Protein AF-A0A923D3T5-F1 (afdb_monomer)

Foldseek 3Di:
DVVLVVLLVVLVVCLVCCVVDDVVVVVVSVVVNVVSCVVVVVVVVVVVCCCPPVQPQNVVCVVVVDGDPVSCCVPPVPVVVVCVVVVVDDDPPDDPPDPPDDDD

Radius of gyration: 23.69 Å; Cα contacts (8 Å, |Δi|>4): 44; chains: 1; bounding box: 58×37×55 Å

Secondary structure (DSSP, 8-state):
-HHHHHHHHHHHHHHH-TTSS-HHHHHHHHHHHHHHHHHHHHHHHHHHHIIIIISTTHHHHHHHS---HHHHHHH-HHHHHHHHHTT--PPTT-----------

Mean predicted aligned error: 11.12 Å

Solvent-accessible surface area (backbone atoms only — not comparable to full-atom values): 6273 Å² total; per-residue (Å²): 110,71,72,61,51,52,53,47,51,53,34,50,56,50,60,74,45,54,87,82,48,59,68,69,58,43,56,52,33,53,56,52,39,53,52,50,46,53,54,54,54,55,48,46,52,55,51,50,42,43,36,52,71,72,32,78,58,47,47,54,22,72,73,72,72,55,73,55,72,70,55,37,56,71,79,40,47,66,60,53,52,50,31,60,73,68,69,70,67,81,55,94,90,64,75,79,78,70,91,74,78,86,84,128

Sequence (104 aa):
VAGFGVVMVITGLIMWFPLSFPAALVRWMFVLHALGFVVIFSFFFVHLYLGTIGSPGSLDAMLSGWVTRAWLKKQHPKWLKEMEHEGKLVVFGEEKKAAGGHGH

pLDDT: mean 78.62, std 14.66, range [35.06, 92.88]

Structure (mmCIF, N/CA/C/O backbone):
data_AF-A0A923D3T5-F1
#
_entry.id   AF-A0A923D3T5-F1
#
loop_
_atom_site.group_PDB
_atom_site.id
_atom_site.type_symbol
_atom_site.label_atom_id
_atom_site.label_alt_id
_atom_site.label_comp_id
_atom_site.label_asym_id
_atom_site.label_entity_id
_atom_site.label_seq_id
_atom_site.pdbx_PDB_ins_code
_atom_site.Cartn_x
_atom_site.Cartn_y
_atom_site.Cartn_z
_atom_site.occupancy
_atom_site.B_iso_or_equiv
_atom_site.auth_seq_id
_atom_site.auth_comp_id
_atom_site.auth_asym_id
_atom_site.auth_atom_id
_atom_site.pdbx_PDB_model_num
ATOM 1 N N . VAL A 1 1 ? -7.617 -1.409 -2.751 1.00 62.28 1 VAL A N 1
ATOM 2 C CA . VAL A 1 1 ? -6.267 -1.815 -2.283 1.00 62.28 1 VAL A CA 1
ATOM 3 C C . VAL A 1 1 ? -5.678 -2.934 -3.141 1.00 62.28 1 VAL A C 1
ATOM 5 O O . VAL A 1 1 ? -4.617 -2.716 -3.706 1.00 62.28 1 VAL A O 1
ATOM 8 N N . ALA A 1 2 ? -6.369 -4.071 -3.326 1.00 71.12 2 ALA A N 1
ATOM 9 C CA . ALA A 1 2 ? -5.833 -5.231 -4.060 1.00 71.12 2 ALA A CA 1
ATOM 10 C C . ALA A 1 2 ? -5.293 -4.915 -5.475 1.00 71.12 2 ALA A C 1
ATOM 12 O O . ALA A 1 2 ? -4.157 -5.260 -5.777 1.00 71.12 2 ALA A O 1
ATOM 13 N N . GLY A 1 3 ? -6.045 -4.186 -6.311 1.00 79.69 3 GLY A N 1
ATOM 14 C CA . GLY A 1 3 ? -5.589 -3.841 -7.669 1.00 79.69 3 GLY A CA 1
ATOM 15 C C . GLY A 1 3 ? -4.333 -2.960 -7.710 1.00 79.69 3 GLY A C 1
ATOM 1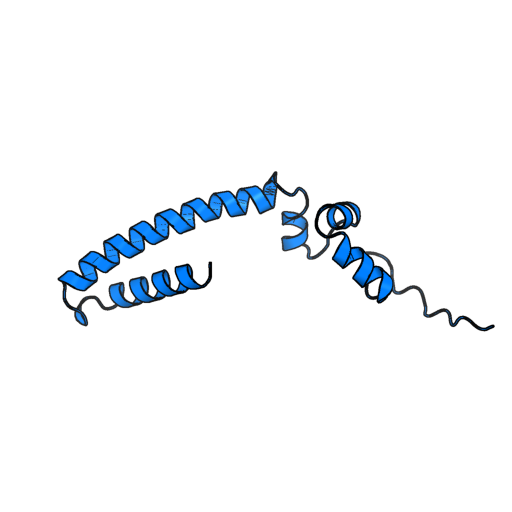6 O O . GLY A 1 3 ? -3.467 -3.151 -8.555 1.00 79.69 3 GLY A O 1
ATOM 17 N N . PHE A 1 4 ? -4.188 -2.040 -6.754 1.00 81.00 4 PHE A N 1
ATOM 18 C CA . PHE A 1 4 ? -3.030 -1.144 -6.682 1.00 81.00 4 PHE A CA 1
ATOM 19 C C . PHE A 1 4 ? -1.765 -1.889 -6.218 1.00 81.00 4 PHE A C 1
ATOM 21 O O . PHE A 1 4 ? -0.675 -1.647 -6.728 1.00 81.00 4 PHE A O 1
ATOM 28 N N . GLY A 1 5 ? -1.923 -2.862 -5.312 1.00 84.12 5 GLY A N 1
ATOM 29 C CA . GLY A 1 5 ? -0.833 -3.745 -4.890 1.00 84.12 5 GLY A CA 1
ATOM 30 C C . GLY A 1 5 ? -0.282 -4.597 -6.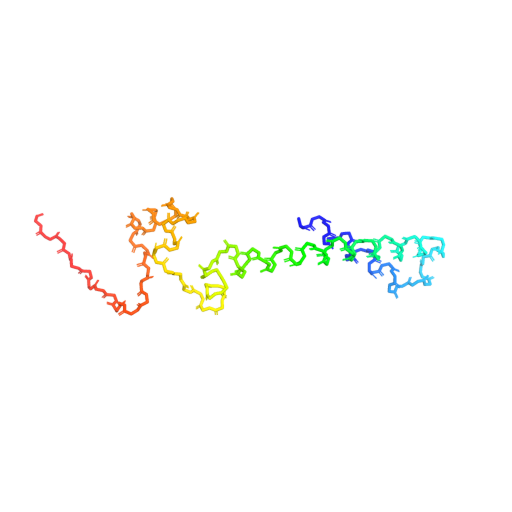037 1.00 84.12 5 GLY A C 1
ATOM 31 O O . GLY A 1 5 ? 0.930 -4.694 -6.194 1.00 84.12 5 GLY A O 1
ATOM 32 N N . VAL A 1 6 ? -1.152 -5.143 -6.893 1.00 88.12 6 VAL A N 1
ATOM 33 C CA . VAL A 1 6 ? -0.730 -5.932 -8.067 1.00 88.12 6 VAL A CA 1
ATOM 34 C C . VAL A 1 6 ? 0.124 -5.097 -9.027 1.00 88.12 6 VAL A C 1
ATOM 36 O O . VAL A 1 6 ? 1.174 -5.556 -9.469 1.00 88.12 6 VAL A O 1
ATOM 39 N N . VAL A 1 7 ? -0.270 -3.849 -9.299 1.00 86.75 7 VAL A N 1
ATOM 40 C CA . VAL A 1 7 ? 0.502 -2.934 -10.160 1.00 86.75 7 VAL A CA 1
ATOM 41 C C . VAL A 1 7 ? 1.888 -2.643 -9.573 1.00 86.75 7 VAL A C 1
ATOM 43 O O . VAL A 1 7 ? 2.882 -2.657 -10.301 1.00 86.75 7 VAL A O 1
ATOM 46 N N . MET A 1 8 ? 1.987 -2.433 -8.258 1.00 90.12 8 MET A N 1
ATOM 47 C CA . MET A 1 8 ? 3.275 -2.216 -7.585 1.00 90.12 8 MET A CA 1
ATOM 48 C C . MET A 1 8 ? 4.191 -3.437 -7.664 1.00 90.12 8 MET A C 1
ATOM 50 O O . MET A 1 8 ? 5.387 -3.292 -7.907 1.00 90.12 8 MET A O 1
ATOM 54 N N . VAL A 1 9 ? 3.636 -4.642 -7.519 1.00 91.69 9 VAL A N 1
ATOM 55 C CA . VAL A 1 9 ? 4.404 -5.885 -7.659 1.00 91.69 9 VAL A CA 1
ATOM 56 C C . VAL A 1 9 ? 4.910 -6.048 -9.092 1.00 91.69 9 VAL A C 1
ATOM 58 O O . VAL A 1 9 ? 6.094 -6.300 -9.287 1.00 91.69 9 VAL A O 1
ATOM 61 N N . ILE A 1 10 ? 4.058 -5.841 -10.100 1.00 90.25 10 ILE A N 1
ATOM 62 C CA . ILE A 1 10 ? 4.448 -5.968 -11.513 1.00 90.25 10 ILE A CA 1
ATOM 63 C C . ILE A 1 10 ? 5.542 -4.957 -11.872 1.00 90.25 10 ILE A C 1
ATOM 65 O O . ILE A 1 10 ? 6.566 -5.329 -12.442 1.00 90.25 10 ILE A O 1
ATOM 69 N N . THR A 1 11 ? 5.359 -3.686 -11.508 1.00 90.44 11 THR A N 1
ATOM 70 C CA . THR A 1 11 ? 6.361 -2.639 -11.771 1.00 90.44 11 THR A CA 1
ATOM 71 C C . THR A 1 11 ? 7.677 -2.925 -11.039 1.00 90.44 11 THR A C 1
ATOM 73 O O . THR A 1 11 ? 8.742 -2.773 -11.633 1.00 90.44 11 THR A O 1
ATOM 76 N N . GLY A 1 12 ? 7.620 -3.420 -9.796 1.00 89.50 12 GLY A N 1
ATOM 77 C CA . GLY A 1 12 ? 8.787 -3.856 -9.022 1.00 89.50 12 GLY A CA 1
ATOM 78 C C . GLY A 1 12 ? 9.546 -5.018 -9.664 1.00 89.50 12 GLY A C 1
ATOM 79 O O . GLY A 1 12 ? 10.769 -4.965 -9.784 1.00 89.50 12 GLY A O 1
ATOM 80 N N . LEU A 1 13 ? 8.828 -6.036 -10.142 1.00 91.31 13 LEU A N 1
ATOM 81 C CA . LEU A 1 13 ? 9.428 -7.181 -10.830 1.00 91.31 13 LEU A CA 1
ATOM 82 C C . LEU A 1 13 ? 10.104 -6.772 -12.144 1.00 91.31 13 LEU A C 1
ATOM 84 O O . LEU A 1 13 ? 11.197 -7.250 -12.437 1.00 91.31 13 LEU A O 1
ATOM 88 N N . ILE A 1 14 ? 9.510 -5.853 -12.913 1.00 88.25 14 ILE A N 1
ATOM 89 C CA . ILE A 1 14 ? 10.123 -5.349 -14.153 1.00 88.25 14 ILE A CA 1
ATOM 90 C C . ILE A 1 14 ? 11.416 -4.574 -13.851 1.00 88.25 14 ILE A C 1
ATOM 92 O O . ILE A 1 14 ? 12.403 -4.726 -14.570 1.00 88.25 14 ILE A O 1
ATOM 96 N N . MET A 1 15 ? 11.445 -3.778 -12.775 1.00 87.38 15 MET A N 1
ATOM 97 C CA . MET A 1 15 ? 12.657 -3.060 -12.352 1.00 87.38 15 MET A CA 1
ATOM 98 C C . MET A 1 15 ? 13.771 -3.991 -11.858 1.00 87.38 15 MET A C 1
ATOM 100 O O . MET A 1 15 ? 14.942 -3.644 -11.995 1.00 87.38 15 MET A O 1
ATOM 104 N N . TRP A 1 16 ? 13.433 -5.164 -11.311 1.00 88.81 16 TRP A N 1
ATOM 105 C CA . TRP A 1 16 ? 14.414 -6.154 -10.850 1.00 88.81 16 TRP A CA 1
ATOM 106 C C . TRP A 1 16 ? 15.238 -6.741 -12.008 1.00 88.81 16 TRP A C 1
ATOM 108 O O . TRP A 1 16 ? 16.417 -7.051 -11.837 1.00 88.81 16 TRP A O 1
ATOM 118 N N . PHE A 1 17 ? 14.651 -6.846 -13.207 1.00 89.94 17 PHE A N 1
ATOM 119 C CA . PHE A 1 17 ? 15.299 -7.410 -14.399 1.00 89.94 17 PHE A CA 1
ATOM 120 C C . PHE A 1 17 ? 15.479 -6.365 -15.518 1.00 89.94 17 PHE A C 1
ATOM 122 O O . PHE A 1 17 ? 14.933 -6.522 -16.613 1.00 89.94 17 PHE A O 1
ATOM 129 N N . PRO A 1 18 ? 16.286 -5.307 -15.309 1.00 83.88 18 PRO A N 1
ATOM 130 C CA . PRO A 1 18 ? 16.343 -4.160 -16.218 1.00 83.88 18 PRO A CA 1
ATOM 131 C C . PRO A 1 18 ? 16.950 -4.486 -17.591 1.00 83.88 18 PRO A C 1
ATOM 133 O O . PRO A 1 18 ? 16.691 -3.777 -18.556 1.00 83.88 18 PRO A O 1
ATOM 136 N N . LEU A 1 19 ? 17.746 -5.556 -17.692 1.00 84.44 19 LEU A N 1
ATOM 137 C CA . LEU A 1 19 ? 18.394 -5.989 -18.936 1.00 84.44 19 LEU A CA 1
ATOM 138 C C . LEU A 1 19 ? 17.484 -6.851 -19.826 1.00 84.44 19 LEU A C 1
ATOM 140 O O . LEU A 1 19 ? 17.784 -7.040 -20.999 1.00 84.44 19 LEU A O 1
ATOM 144 N N . SER A 1 20 ? 16.387 -7.385 -19.278 1.00 88.56 20 SER A N 1
ATOM 145 C CA . SER A 1 20 ? 15.438 -8.234 -20.019 1.00 88.56 20 SER A CA 1
ATOM 146 C C . SER A 1 20 ? 14.374 -7.429 -20.773 1.00 88.56 20 SER A C 1
ATOM 148 O O . SER A 1 20 ? 13.622 -7.993 -21.563 1.00 88.56 20 SER A O 1
ATOM 150 N N . PHE A 1 21 ? 14.303 -6.115 -20.541 1.00 85.56 21 PHE A N 1
ATOM 151 C CA . PHE A 1 21 ? 13.271 -5.234 -21.080 1.00 85.56 21 PHE A CA 1
ATOM 152 C C . PHE A 1 21 ? 13.874 -4.011 -21.786 1.00 85.56 21 PHE A C 1
ATOM 154 O O . PHE A 1 21 ? 15.006 -3.619 -21.499 1.00 85.56 21 PHE A O 1
ATOM 161 N N . PRO A 1 22 ? 13.123 -3.350 -22.689 1.00 89.19 22 PRO A N 1
ATOM 162 C CA . PRO A 1 22 ? 13.569 -2.108 -23.309 1.00 89.19 22 PRO A CA 1
ATOM 163 C C . PRO A 1 22 ? 13.862 -1.025 -22.262 1.00 89.19 22 PRO A C 1
ATOM 165 O O . PRO A 1 22 ? 13.037 -0.760 -21.385 1.00 89.19 22 PRO A O 1
ATOM 168 N N . ALA A 1 23 ? 14.989 -0.322 -22.401 1.00 86.88 23 ALA A N 1
ATOM 169 C CA . ALA A 1 23 ? 15.414 0.710 -21.447 1.00 86.88 23 ALA A CA 1
ATOM 170 C C . ALA A 1 23 ? 14.370 1.826 -21.244 1.00 86.88 23 ALA A C 1
ATOM 172 O O . ALA A 1 23 ? 14.231 2.367 -20.145 1.00 86.88 23 ALA A O 1
ATOM 173 N N . ALA A 1 24 ? 13.605 2.158 -22.290 1.00 88.69 24 ALA A N 1
ATOM 174 C CA . ALA A 1 24 ? 12.512 3.122 -22.203 1.00 88.69 24 ALA A CA 1
ATOM 175 C C . ALA A 1 24 ? 11.386 2.639 -21.274 1.00 88.69 24 ALA A C 1
ATOM 177 O O . ALA A 1 24 ? 10.897 3.417 -20.458 1.00 88.69 24 ALA A O 1
ATOM 178 N N . LEU A 1 25 ? 11.015 1.356 -21.351 1.00 87.88 25 LEU A N 1
ATOM 179 C CA . LEU A 1 25 ? 9.980 0.771 -20.500 1.00 87.88 25 LEU A CA 1
ATOM 180 C C . LEU A 1 25 ? 10.412 0.800 -19.032 1.00 87.88 25 LEU A C 1
ATOM 182 O O . LEU A 1 25 ? 9.671 1.287 -18.185 1.00 87.88 25 LEU A O 1
ATOM 186 N N . VAL A 1 26 ? 11.636 0.350 -18.746 1.00 89.94 26 VAL A N 1
ATOM 187 C CA . VAL A 1 26 ? 12.188 0.312 -17.383 1.00 89.94 26 VAL A CA 1
ATOM 188 C C . VAL A 1 26 ? 12.224 1.713 -16.759 1.00 89.94 26 VAL A C 1
ATOM 190 O O . VAL A 1 26 ? 11.820 1.880 -15.611 1.00 89.94 26 VAL A O 1
ATOM 193 N N . ARG A 1 27 ? 12.615 2.747 -17.521 1.00 91.12 27 ARG A N 1
ATOM 194 C CA . ARG A 1 27 ? 12.583 4.149 -17.055 1.00 91.12 27 ARG A CA 1
ATOM 195 C C . ARG A 1 27 ? 11.182 4.608 -16.653 1.00 91.12 27 ARG A C 1
ATOM 197 O O . ARG A 1 27 ? 11.033 5.229 -15.604 1.00 91.12 27 ARG A O 1
ATOM 204 N N . TRP A 1 28 ? 10.161 4.281 -17.444 1.00 91.06 28 TRP A N 1
ATOM 205 C CA . TRP A 1 28 ? 8.774 4.584 -17.085 1.00 91.06 28 TRP A CA 1
ATOM 206 C C . TRP A 1 28 ? 8.308 3.798 -15.854 1.00 91.06 28 TRP A C 1
ATOM 208 O O . TRP A 1 28 ? 7.591 4.356 -15.023 1.00 91.06 28 TRP A O 1
ATOM 218 N N . MET A 1 29 ? 8.745 2.544 -15.689 1.00 91.06 29 MET A N 1
ATOM 219 C CA . MET A 1 29 ? 8.400 1.740 -14.510 1.00 91.06 29 MET A CA 1
ATOM 220 C C . MET A 1 29 ? 8.948 2.347 -13.215 1.00 91.06 29 MET A C 1
ATOM 222 O O . MET A 1 29 ? 8.222 2.359 -12.227 1.00 91.06 29 MET A O 1
ATOM 226 N N . PHE A 1 30 ? 10.158 2.920 -13.222 1.00 89.88 30 PHE A N 1
ATOM 227 C CA . PHE A 1 30 ? 10.697 3.636 -12.056 1.00 89.88 30 PHE A CA 1
ATOM 228 C C . PHE A 1 30 ? 9.810 4.809 -11.629 1.00 89.88 30 PHE A C 1
ATOM 230 O O . PHE A 1 30 ? 9.501 4.947 -10.446 1.00 89.88 30 PHE A O 1
ATOM 237 N N . VAL A 1 31 ? 9.358 5.628 -12.584 1.00 91.69 31 VAL A N 1
ATOM 238 C CA . VAL A 1 31 ? 8.481 6.775 -12.297 1.00 91.69 31 VAL A CA 1
ATOM 239 C C . VAL A 1 31 ? 7.125 6.306 -11.767 1.00 91.69 31 VAL A C 1
ATOM 241 O O . VAL A 1 31 ? 6.644 6.824 -10.760 1.00 91.69 31 VAL A O 1
ATOM 244 N N . LEU A 1 32 ? 6.522 5.299 -12.408 1.00 91.00 32 LEU A N 1
ATOM 245 C CA . LEU A 1 32 ? 5.230 4.752 -11.988 1.00 91.00 32 LEU A CA 1
ATOM 246 C C . LEU A 1 32 ? 5.299 4.091 -10.610 1.00 91.00 32 LEU A C 1
ATOM 248 O O . LEU A 1 32 ? 4.400 4.292 -9.795 1.00 91.00 32 LEU A O 1
ATOM 252 N N . HIS A 1 33 ? 6.365 3.343 -10.326 1.00 92.19 33 HIS A N 1
ATOM 253 C CA . HIS A 1 33 ? 6.551 2.702 -9.030 1.00 92.19 33 HIS A CA 1
ATOM 254 C C . HIS A 1 33 ? 6.797 3.733 -7.925 1.00 92.19 33 HIS A C 1
ATOM 256 O O . HIS A 1 33 ? 6.207 3.633 -6.853 1.00 92.19 33 HIS A O 1
ATOM 262 N N . ALA A 1 34 ? 7.601 4.768 -8.188 1.00 92.88 34 ALA A N 1
ATOM 263 C CA . ALA A 1 34 ? 7.810 5.861 -7.241 1.00 92.88 34 ALA A CA 1
ATOM 264 C C . ALA A 1 34 ? 6.501 6.614 -6.944 1.00 92.88 34 ALA A C 1
ATOM 266 O O . ALA A 1 34 ? 6.178 6.858 -5.782 1.00 92.88 34 ALA A O 1
ATOM 267 N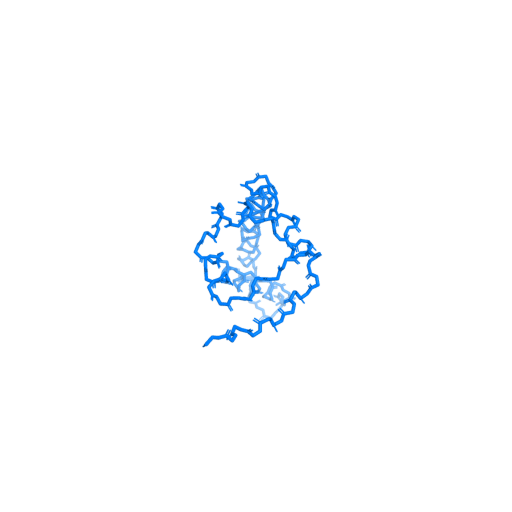 N . LEU A 1 35 ? 5.705 6.924 -7.972 1.00 92.31 35 LEU A N 1
ATOM 268 C CA . LEU A 1 35 ? 4.395 7.555 -7.797 1.00 92.31 35 LEU A CA 1
ATOM 269 C C . LEU A 1 35 ? 3.440 6.660 -6.995 1.00 92.31 35 LEU A C 1
ATOM 271 O O . LEU A 1 35 ? 2.761 7.130 -6.082 1.00 92.31 35 LEU A O 1
ATOM 275 N N . GLY A 1 36 ? 3.414 5.361 -7.302 1.00 90.06 36 GLY A N 1
ATOM 276 C CA . GLY A 1 36 ? 2.605 4.394 -6.569 1.00 90.06 36 GLY A CA 1
ATOM 277 C C . GLY A 1 36 ? 3.023 4.262 -5.105 1.00 90.06 36 GLY A C 1
ATOM 278 O O . GLY A 1 36 ? 2.163 4.214 -4.222 1.00 90.06 36 GLY A O 1
ATOM 279 N N . PHE A 1 37 ? 4.328 4.299 -4.831 1.00 90.50 37 PHE A N 1
ATOM 280 C CA . PHE A 1 37 ? 4.858 4.329 -3.474 1.00 90.50 37 PHE A CA 1
ATOM 281 C C . PHE A 1 37 ? 4.362 5.558 -2.712 1.00 90.50 37 PHE A C 1
ATOM 283 O O . PHE A 1 37 ? 3.839 5.397 -1.615 1.00 90.50 37 PHE A O 1
ATOM 290 N N . VAL A 1 38 ? 4.432 6.758 -3.300 1.00 92.12 38 VAL A N 1
ATOM 291 C CA . VAL A 1 38 ? 3.930 7.988 -2.660 1.00 92.12 38 VAL A CA 1
ATOM 292 C C . VAL A 1 38 ? 2.454 7.850 -2.281 1.00 92.12 38 VAL A C 1
ATOM 294 O O . VAL A 1 38 ? 2.088 8.137 -1.144 1.00 92.12 38 VAL A O 1
ATOM 297 N N . VAL A 1 39 ? 1.610 7.342 -3.184 1.00 90.06 39 VAL A N 1
ATOM 298 C CA . VAL A 1 39 ? 0.168 7.182 -2.926 1.00 90.06 39 VAL A CA 1
ATOM 299 C C . VAL A 1 39 ? -0.114 6.174 -1.806 1.00 90.06 39 VAL A C 1
ATOM 301 O O . VAL A 1 39 ? -0.875 6.482 -0.885 1.00 90.06 39 VAL A O 1
ATOM 304 N N . ILE A 1 40 ? 0.490 4.978 -1.850 1.00 88.62 40 ILE A N 1
ATOM 305 C CA . ILE A 1 40 ? 0.297 3.965 -0.794 1.00 88.62 40 ILE A CA 1
ATOM 306 C C . ILE A 1 40 ? 0.831 4.477 0.537 1.00 88.62 40 ILE A C 1
ATOM 308 O O . ILE A 1 40 ? 0.189 4.291 1.568 1.00 88.62 40 ILE A O 1
ATOM 312 N N . PHE A 1 41 ? 1.993 5.119 0.521 1.00 90.50 41 PHE A N 1
ATOM 313 C CA . PHE A 1 41 ? 2.630 5.617 1.726 1.00 90.50 41 PHE A CA 1
ATOM 314 C C . PHE A 1 41 ? 1.805 6.735 2.374 1.00 90.50 41 PHE A C 1
ATOM 316 O O . PHE A 1 41 ? 1.609 6.732 3.585 1.00 90.50 41 PHE A O 1
ATOM 323 N N . SER A 1 42 ? 1.209 7.636 1.587 1.00 90.69 42 SER A N 1
ATOM 324 C CA . SER A 1 42 ? 0.235 8.603 2.106 1.00 90.69 42 SER A CA 1
ATOM 325 C C . SER A 1 42 ? -1.006 7.921 2.694 1.00 90.69 42 SER A C 1
ATOM 327 O O . SER A 1 42 ? -1.448 8.281 3.786 1.00 90.69 42 SER A O 1
ATOM 329 N N . PHE A 1 43 ? -1.555 6.905 2.018 1.00 89.56 43 PHE A N 1
ATOM 330 C CA . PHE A 1 43 ? -2.698 6.145 2.535 1.00 89.56 43 PHE A CA 1
ATOM 331 C C . PHE A 1 43 ? -2.365 5.386 3.827 1.00 89.56 43 PHE A C 1
ATOM 333 O O . PHE A 1 43 ? -3.219 5.268 4.704 1.00 89.56 43 PHE A O 1
ATOM 340 N N . PHE A 1 44 ? -1.128 4.912 3.981 1.00 89.88 44 PHE A N 1
ATOM 341 C CA . PHE A 1 44 ? -0.666 4.253 5.198 1.00 89.88 44 PHE A CA 1
ATOM 342 C C . PHE A 1 44 ? -0.827 5.152 6.431 1.00 89.88 44 PHE A C 1
ATOM 344 O O . PHE A 1 44 ? -1.323 4.677 7.448 1.00 89.88 44 PHE A O 1
ATOM 351 N N . PHE A 1 45 ? -0.531 6.454 6.339 1.00 90.38 45 PHE A N 1
ATOM 352 C CA . PHE A 1 45 ? -0.775 7.386 7.450 1.00 90.38 45 PHE A CA 1
ATOM 353 C C . PHE A 1 45 ? -2.261 7.546 7.775 1.00 90.38 45 PHE A C 1
ATOM 355 O O . PHE A 1 45 ? -2.630 7.566 8.947 1.00 90.38 45 PHE A O 1
ATOM 362 N N . VAL A 1 46 ? -3.126 7.616 6.758 1.00 88.75 46 VAL A N 1
ATOM 363 C CA . VAL A 1 46 ? -4.586 7.664 6.959 1.00 88.75 46 VAL A CA 1
ATOM 364 C C . VAL A 1 46 ? -5.070 6.391 7.652 1.00 88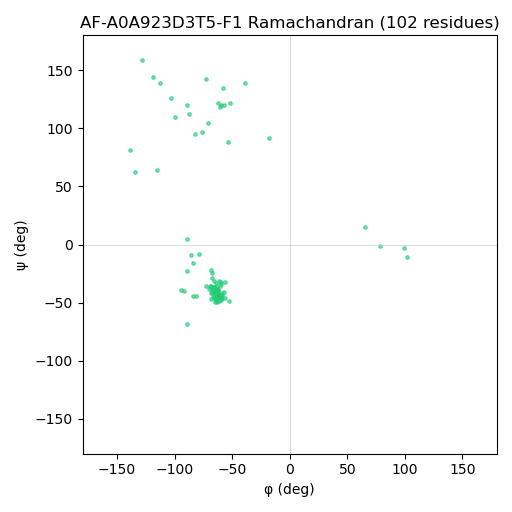.75 46 VAL A C 1
ATOM 366 O O . VAL A 1 46 ? -5.850 6.452 8.601 1.00 88.75 46 VAL A O 1
ATOM 369 N N . HIS A 1 47 ? -4.578 5.233 7.216 1.00 85.62 47 HIS A N 1
ATOM 370 C CA . HIS A 1 47 ? -4.911 3.948 7.814 1.00 85.62 47 HIS A CA 1
ATOM 371 C C . HIS A 1 47 ? -4.431 3.852 9.269 1.00 85.62 47 HIS A C 1
ATOM 373 O O . HIS A 1 47 ? -5.204 3.464 10.145 1.00 85.62 47 HIS A O 1
ATOM 379 N N . LEU A 1 48 ? -3.195 4.280 9.541 1.00 86.25 48 LEU A N 1
ATOM 380 C CA . LEU A 1 48 ? -2.623 4.338 10.884 1.00 86.25 48 LEU A CA 1
ATOM 381 C C . LEU A 1 48 ? -3.447 5.258 11.794 1.00 86.25 48 LEU A C 1
ATOM 383 O O . LEU A 1 48 ? -3.771 4.882 12.918 1.00 86.25 48 LEU A O 1
ATOM 387 N N . TYR A 1 49 ? -3.830 6.439 11.305 1.00 85.56 49 TYR A N 1
ATOM 388 C CA . TYR A 1 49 ? -4.650 7.398 12.044 1.00 85.56 49 TYR A CA 1
ATOM 389 C C . TYR A 1 49 ? -6.022 6.820 12.405 1.00 85.56 49 TYR A C 1
ATOM 391 O O . TYR A 1 49 ? -6.458 6.927 13.551 1.00 85.56 49 TYR A O 1
ATOM 399 N N . LEU A 1 50 ? -6.691 6.167 11.452 1.00 83.88 50 LEU A N 1
ATOM 400 C CA . LEU A 1 50 ? -7.992 5.541 11.690 1.00 83.88 50 LEU A CA 1
ATOM 401 C C . LEU A 1 50 ? -7.897 4.358 12.660 1.00 83.88 50 LEU A C 1
ATOM 403 O O . LEU A 1 50 ? -8.772 4.202 13.509 1.00 83.88 50 LEU A O 1
ATOM 407 N N . GLY A 1 51 ? -6.834 3.556 12.560 1.00 75.62 51 GLY A N 1
ATOM 408 C CA . GLY A 1 51 ? -6.602 2.426 13.458 1.00 75.62 51 GLY A CA 1
ATOM 409 C C . GLY A 1 51 ? -6.265 2.848 14.890 1.00 75.62 51 GLY A C 1
ATOM 410 O O . GLY A 1 51 ? -6.694 2.184 15.830 1.00 75.62 51 GLY A O 1
ATOM 411 N N . THR A 1 52 ? -5.537 3.958 15.054 1.00 76.88 52 THR A N 1
ATOM 412 C CA . THR A 1 52 ? -5.061 4.472 16.352 1.00 76.88 52 THR A CA 1
ATOM 413 C C . THR A 1 52 ? -6.065 5.421 17.008 1.00 76.88 52 THR A C 1
ATOM 415 O O . THR A 1 52 ? -6.648 5.110 18.044 1.00 76.88 52 THR A O 1
ATOM 418 N N . ILE A 1 53 ? -6.257 6.595 16.407 1.00 70.62 53 ILE A N 1
ATOM 419 C CA . ILE A 1 53 ? -6.932 7.753 16.998 1.00 70.62 53 ILE A CA 1
ATOM 420 C C . ILE A 1 53 ? -8.412 7.774 16.608 1.00 70.62 53 ILE A C 1
ATOM 422 O O . ILE A 1 53 ? -9.264 8.087 17.436 1.00 70.62 53 ILE A O 1
ATOM 426 N N . GLY A 1 54 ? -8.734 7.424 15.358 1.00 66.50 54 GLY A N 1
ATOM 427 C CA . GLY A 1 54 ? -10.107 7.459 14.841 1.00 66.50 54 GLY A CA 1
ATOM 428 C C . GLY A 1 54 ? -11.042 6.427 15.482 1.00 66.50 54 GLY A C 1
ATOM 429 O O . GLY A 1 54 ? -12.255 6.632 15.532 1.00 66.50 54 GLY A O 1
ATOM 430 N N . SER A 1 55 ? -10.485 5.336 16.008 1.00 67.69 55 SER A N 1
ATOM 431 C CA . SER A 1 55 ? -11.230 4.265 16.663 1.00 67.69 55 SER A CA 1
ATOM 432 C C . SER A 1 55 ? -10.486 3.801 17.921 1.00 67.69 55 SER A C 1
ATOM 434 O O . SER A 1 55 ? -9.767 2.800 17.880 1.00 67.69 55 SER A O 1
ATOM 436 N N . PRO A 1 56 ? -10.628 4.518 19.054 1.00 66.31 56 PRO A N 1
ATOM 437 C CA . PRO A 1 56 ? -9.977 4.133 20.303 1.00 66.31 56 PRO A CA 1
ATOM 438 C C . PRO A 1 56 ? -10.406 2.711 20.693 1.00 66.31 56 PRO A C 1
ATOM 440 O O . PRO A 1 56 ? -11.598 2.433 20.836 1.00 66.31 56 PRO A O 1
ATOM 443 N N . GLY A 1 57 ? -9.429 1.808 20.806 1.00 67.31 57 GLY A N 1
ATOM 444 C CA . GLY A 1 57 ? -9.630 0.373 21.035 1.00 67.31 57 GLY A CA 1
ATOM 445 C C . GLY A 1 57 ? -9.485 -0.520 19.794 1.00 67.31 57 GLY A C 1
ATOM 446 O O . GLY A 1 57 ? -9.385 -1.730 19.954 1.00 67.31 57 GLY A O 1
ATOM 447 N N . SER A 1 58 ? -9.411 0.026 18.572 1.00 74.69 58 SER A N 1
ATOM 448 C CA . SER A 1 58 ? -9.148 -0.778 17.363 1.00 74.69 58 SER A CA 1
ATOM 449 C C . SER A 1 58 ? -7.725 -1.323 17.300 1.00 74.69 58 SER A C 1
ATOM 451 O O . SER A 1 58 ? -7.545 -2.461 16.879 1.00 74.69 58 SER A O 1
ATOM 453 N N . LEU A 1 59 ? -6.723 -0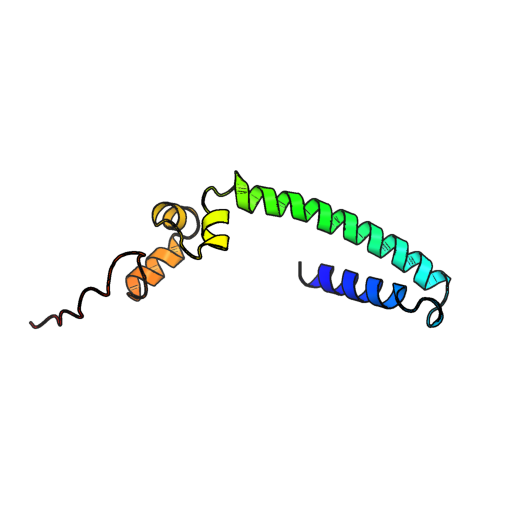.552 17.733 1.00 72.94 59 LEU A N 1
ATOM 454 C CA . LEU A 1 59 ? -5.356 -1.067 17.836 1.00 72.94 59 LEU A CA 1
ATOM 455 C C . LEU A 1 59 ? -5.241 -2.203 18.853 1.00 72.94 59 LEU A C 1
ATOM 457 O O . LEU A 1 59 ? -4.710 -3.257 18.519 1.00 72.94 59 LEU A O 1
ATOM 461 N N . ASP A 1 60 ? -5.771 -2.015 20.064 1.00 73.12 60 ASP A N 1
ATOM 462 C CA . ASP A 1 60 ? -5.772 -3.072 21.082 1.00 73.12 60 ASP A CA 1
ATOM 463 C C . ASP A 1 60 ? -6.545 -4.299 20.606 1.00 73.12 60 ASP A C 1
ATOM 465 O O . ASP A 1 60 ? -6.120 -5.423 20.857 1.00 73.12 60 ASP A O 1
ATOM 469 N N . ALA A 1 61 ? -7.627 -4.114 19.851 1.00 77.31 61 ALA A N 1
ATOM 470 C CA . ALA A 1 61 ? -8.344 -5.213 19.221 1.00 77.31 61 ALA A CA 1
ATOM 471 C C . ALA A 1 61 ? -7.505 -5.964 18.179 1.00 77.31 61 ALA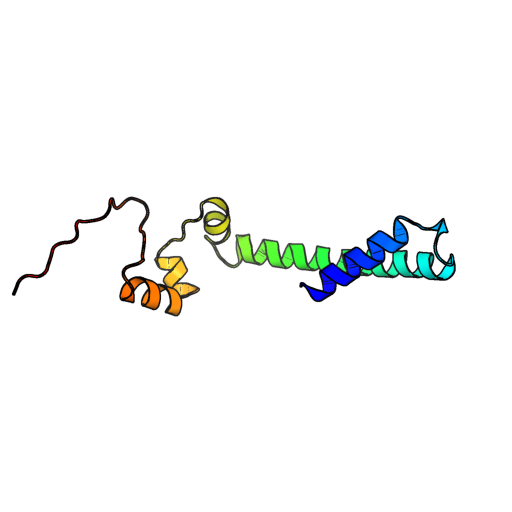 A C 1
ATOM 473 O O . ALA A 1 61 ? -7.555 -7.190 18.132 1.00 77.31 61 ALA A O 1
ATOM 474 N N . MET A 1 62 ? -6.719 -5.257 17.360 1.00 80.12 62 MET A N 1
ATOM 475 C CA . MET A 1 62 ? -5.817 -5.879 16.384 1.00 80.12 62 MET A CA 1
ATOM 476 C C . MET A 1 62 ? -4.655 -6.625 17.049 1.00 80.12 62 MET A C 1
ATOM 478 O O . MET A 1 62 ? -4.235 -7.659 16.538 1.00 80.12 62 MET A O 1
ATOM 482 N N . LEU A 1 63 ? -4.138 -6.114 18.170 1.00 79.69 63 LEU A N 1
ATOM 483 C CA . LEU A 1 63 ? -2.990 -6.696 18.871 1.00 79.69 63 LEU A CA 1
ATOM 484 C C . LEU A 1 63 ? -3.384 -7.836 19.817 1.00 79.69 63 LEU A C 1
ATOM 486 O O . LEU A 1 63 ? -2.716 -8.865 19.849 1.00 79.69 63 LEU A O 1
ATOM 490 N N . SER A 1 64 ? -4.453 -7.659 20.594 1.00 78.00 64 SER A N 1
ATOM 491 C CA . SER A 1 64 ? -4.909 -8.643 21.585 1.00 78.00 64 SER A CA 1
ATOM 492 C C . SER A 1 64 ? -5.898 -9.661 21.015 1.00 78.00 64 SER A C 1
ATOM 494 O O . SER A 1 64 ? -6.056 -10.739 21.582 1.00 78.00 64 SER A O 1
ATOM 496 N N . GLY A 1 65 ? -6.588 -9.324 19.921 1.00 78.62 65 GLY A N 1
ATOM 497 C CA . GLY A 1 65 ? -7.710 -10.098 19.389 1.00 78.62 65 GLY A CA 1
ATOM 498 C C . GLY A 1 65 ? -9.035 -9.884 20.133 1.00 78.62 65 GLY A C 1
ATOM 499 O O . GLY A 1 65 ? -10.048 -10.448 19.721 1.00 78.62 65 GLY A O 1
ATOM 500 N N . TRP A 1 66 ? -9.066 -9.067 21.194 1.00 77.88 66 TRP A N 1
ATOM 501 C CA . TRP A 1 66 ? -10.256 -8.837 22.020 1.00 77.88 66 TRP A CA 1
ATOM 502 C C . TRP A 1 66 ? -10.778 -7.407 21.885 1.00 77.88 66 TRP A C 1
ATOM 504 O O . TRP A 1 66 ? -10.028 -6.435 21.871 1.00 77.88 66 TRP A O 1
ATOM 514 N N . VAL A 1 67 ? -12.102 -7.272 21.816 1.00 81.88 67 VAL A N 1
ATOM 515 C CA . VAL A 1 67 ? -12.808 -5.991 21.670 1.00 81.88 67 VAL A CA 1
ATOM 516 C C . VAL A 1 67 ? -13.722 -5.749 22.861 1.00 81.88 67 VAL A C 1
ATOM 518 O O . VAL A 1 67 ? -14.369 -6.667 23.366 1.00 81.88 67 VAL A O 1
ATOM 521 N N . THR A 1 68 ? -13.846 -4.495 23.296 1.00 81.31 68 THR A N 1
ATOM 522 C CA . THR A 1 68 ? -14.834 -4.156 24.328 1.00 81.31 68 THR A CA 1
ATOM 523 C C . THR A 1 68 ? -16.249 -4.191 23.744 1.00 81.31 68 THR A C 1
ATOM 525 O O . THR A 1 68 ? -16.498 -3.743 22.621 1.00 81.31 68 THR A O 1
ATOM 528 N N . ARG A 1 69 ? -17.230 -4.665 24.526 1.00 74.75 69 ARG A N 1
ATOM 529 C CA . ARG A 1 69 ? -18.640 -4.713 24.086 1.00 74.75 69 ARG A CA 1
ATOM 530 C C . ARG A 1 69 ? -19.191 -3.323 23.739 1.00 74.75 69 ARG A C 1
ATOM 532 O O . ARG A 1 69 ? -20.021 -3.197 22.841 1.00 74.75 69 ARG A O 1
ATOM 539 N N . ALA A 1 70 ? -18.721 -2.278 24.424 1.00 77.88 70 ALA A N 1
ATOM 540 C CA . ALA A 1 70 ? -19.088 -0.890 24.138 1.00 77.88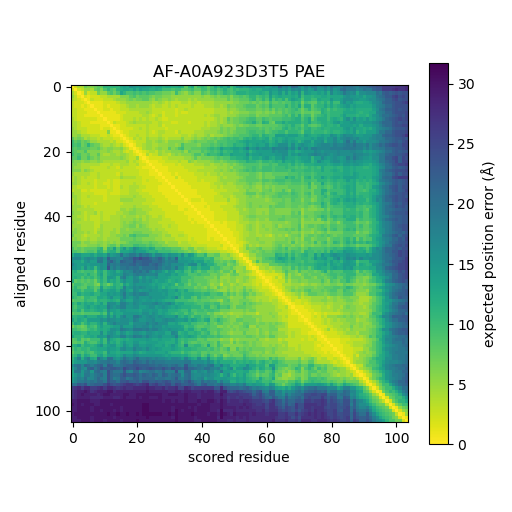 70 ALA A CA 1
ATOM 541 C C . ALA A 1 70 ? -18.583 -0.427 22.760 1.00 77.88 70 ALA A C 1
ATOM 543 O O . ALA A 1 70 ? -19.347 0.171 22.000 1.00 77.88 70 ALA A O 1
ATOM 544 N N . TRP A 1 71 ? -17.336 -0.757 22.404 1.00 77.12 71 TRP A N 1
ATOM 545 C CA . TRP A 1 71 ? -16.787 -0.487 21.074 1.00 77.12 71 TRP A CA 1
ATOM 546 C C . TRP A 1 71 ? -17.569 -1.235 19.989 1.00 77.12 71 TRP A C 1
ATOM 548 O O . TRP A 1 71 ? -17.950 -0.645 18.975 1.00 77.12 71 TRP A O 1
ATOM 558 N N . LEU A 1 72 ? -17.919 -2.499 20.248 1.00 78.06 72 LEU A N 1
ATOM 559 C CA . LEU A 1 72 ? -18.635 -3.326 19.283 1.00 78.06 72 LEU A CA 1
ATOM 560 C C . LEU A 1 72 ? -20.067 -2.857 19.020 1.00 78.06 72 LEU A C 1
ATOM 562 O O . LEU A 1 72 ? -20.507 -2.841 17.873 1.00 78.06 72 LEU A O 1
ATOM 566 N N . LYS A 1 73 ? -20.770 -2.377 20.054 1.00 78.88 73 LYS A N 1
ATOM 567 C CA . LYS A 1 73 ? -22.072 -1.711 19.888 1.00 78.88 73 LYS A CA 1
ATOM 568 C C . LYS A 1 73 ? -21.988 -0.466 19.006 1.00 78.88 73 LYS A C 1
ATOM 570 O O . LYS A 1 73 ? -22.949 -0.172 18.303 1.00 78.88 73 LYS A O 1
ATOM 575 N N . LYS A 1 74 ? -20.872 0.266 19.054 1.00 79.75 74 LYS A N 1
ATOM 576 C CA . LYS A 1 74 ? -20.693 1.517 18.307 1.00 79.75 74 LYS A CA 1
ATOM 577 C C . LYS A 1 74 ? -20.292 1.275 16.850 1.00 79.75 74 LYS A C 1
ATOM 579 O O . LYS A 1 74 ? -20.842 1.927 15.972 1.00 79.75 74 LYS A O 1
ATOM 584 N N . GLN A 1 75 ? -19.357 0.358 16.598 1.00 82.00 75 GLN A N 1
ATOM 585 C CA . GLN A 1 75 ? -18.806 0.122 15.256 1.00 82.00 75 GLN A CA 1
ATOM 586 C C . GLN A 1 75 ? -19.557 -0.968 14.480 1.00 82.00 75 GLN A C 1
ATOM 588 O O . GLN A 1 75 ? -19.834 -0.805 13.294 1.00 82.00 75 GLN A O 1
ATOM 593 N N . HIS A 1 76 ? -19.950 -2.060 15.144 1.00 83.56 76 HIS A N 1
ATOM 594 C CA . HIS A 1 76 ? -20.590 -3.217 14.508 1.00 83.56 76 HIS A CA 1
ATOM 595 C C . HIS A 1 76 ? -21.816 -3.721 15.295 1.00 83.56 76 HIS A C 1
ATOM 597 O O . HIS A 1 76 ? -21.858 -4.879 15.723 1.00 83.56 76 HIS A O 1
ATOM 603 N N . PRO A 1 77 ? -22.873 -2.896 15.452 1.00 84.00 77 PRO A N 1
ATOM 604 C CA . PRO A 1 77 ? -24.054 -3.264 16.237 1.00 84.00 77 PRO A CA 1
ATOM 605 C C . PRO A 1 77 ? -24.799 -4.488 15.689 1.00 84.00 77 PRO A C 1
ATOM 607 O O . PRO A 1 77 ? -25.400 -5.232 16.460 1.00 84.00 77 PRO A O 1
ATOM 610 N N . LYS A 1 78 ? -24.781 -4.698 14.365 1.00 84.62 78 LYS A N 1
ATOM 611 C CA . LYS A 1 78 ? -25.426 -5.857 13.727 1.00 84.62 78 LYS A CA 1
ATOM 612 C C . LYS A 1 78 ? -24.715 -7.161 14.078 1.00 84.62 78 LYS A C 1
ATOM 614 O O . LYS A 1 78 ? -25.372 -8.103 14.498 1.00 84.62 78 LYS A O 1
ATOM 619 N N . TRP A 1 79 ? -23.388 -7.169 13.980 1.00 84.50 79 TRP A N 1
ATOM 620 C CA . TRP A 1 79 ? -22.584 -8.349 14.283 1.00 84.50 79 TRP A CA 1
ATOM 621 C C . TRP A 1 79 ? -22.710 -8.755 15.754 1.00 84.50 79 TRP A C 1
ATOM 623 O O . TRP A 1 79 ? -22.863 -9.934 16.045 1.00 84.50 79 TRP A O 1
ATOM 633 N N . LEU A 1 80 ? -22.769 -7.788 16.681 1.00 84.00 80 LEU A N 1
ATOM 634 C CA . LEU A 1 80 ? -23.030 -8.098 18.089 1.00 84.00 80 LEU A CA 1
ATOM 635 C C . LEU A 1 80 ? -24.379 -8.809 18.284 1.00 84.00 80 LEU A C 1
ATOM 637 O O . LEU A 1 80 ? -24.438 -9.803 19.000 1.00 84.00 80 LEU A O 1
ATOM 641 N N . LYS A 1 81 ? -25.453 -8.320 17.648 1.00 83.19 81 LYS A N 1
ATOM 642 C CA . LYS A 1 81 ? -26.782 -8.952 17.743 1.00 83.19 81 LYS A CA 1
ATOM 643 C C . LYS A 1 81 ? -26.783 -10.367 17.171 1.00 83.19 81 LYS A C 1
ATOM 645 O O . LYS A 1 81 ? -27.421 -11.246 17.735 1.00 83.19 81 LYS A O 1
ATOM 650 N N . GLU A 1 82 ? -26.074 -10.574 16.068 1.00 85.69 82 GLU A N 1
ATOM 651 C CA . GLU A 1 82 ? -25.945 -11.879 15.422 1.00 85.69 82 GLU A CA 1
ATOM 652 C C . GLU A 1 82 ? -25.172 -12.865 16.308 1.00 85.69 82 GLU A C 1
ATOM 654 O O . GLU A 1 82 ? -25.653 -13.964 16.563 1.00 85.69 82 GLU A O 1
ATOM 659 N N . MET A 1 83 ? -24.049 -12.446 16.901 1.00 83.50 83 MET A N 1
ATOM 660 C CA . MET A 1 83 ? -23.296 -13.290 17.836 1.00 83.50 83 MET A CA 1
ATOM 661 C C . MET A 1 83 ? -24.057 -13.607 19.130 1.00 83.50 83 MET A C 1
ATOM 663 O O . MET A 1 83 ? -23.917 -14.711 19.658 1.00 83.50 83 MET A O 1
ATOM 667 N N . GLU A 1 84 ? -24.843 -12.656 19.651 1.00 83.69 84 GLU A N 1
ATOM 668 C CA . GLU A 1 84 ? -25.712 -12.870 20.817 1.00 83.69 84 GLU A CA 1
ATOM 669 C C . GLU A 1 84 ? -26.851 -13.847 20.493 1.00 83.69 84 GLU A C 1
ATOM 671 O O . GLU A 1 84 ? -27.131 -14.736 21.292 1.00 83.69 84 GLU A O 1
ATOM 676 N N . HIS A 1 85 ? -27.464 -13.731 19.311 1.00 82.62 85 HIS A N 1
ATOM 677 C CA . HIS A 1 85 ? -28.523 -14.635 18.856 1.00 82.62 85 HIS A CA 1
ATOM 678 C C . HIS A 1 85 ? -28.006 -16.057 18.591 1.00 82.62 85 HIS A C 1
ATOM 680 O O . HIS A 1 85 ? -28.672 -17.033 18.921 1.00 82.62 85 HIS A O 1
ATOM 686 N N . GLU A 1 86 ? -26.805 -16.191 18.025 1.00 80.81 86 GLU A N 1
ATOM 687 C CA . GLU A 1 86 ? -26.175 -17.490 17.768 1.00 80.81 86 GLU A CA 1
ATOM 688 C C . GLU A 1 86 ? -25.524 -18.120 19.011 1.00 80.81 86 GLU A C 1
ATOM 690 O O . GLU A 1 86 ? -25.064 -19.260 18.946 1.00 80.81 86 GLU A O 1
ATOM 695 N N . GLY A 1 87 ? -25.432 -17.396 20.133 1.00 76.31 87 GLY A N 1
ATOM 696 C CA . GLY A 1 87 ? -24.774 -17.873 21.355 1.00 76.31 87 GLY A CA 1
ATOM 697 C C . GLY A 1 87 ? -23.263 -18.106 21.209 1.00 76.31 87 GLY A C 1
ATOM 698 O O . GLY A 1 87 ? -22.653 -18.759 22.053 1.00 76.31 87 GLY A O 1
ATOM 699 N N . LYS A 1 88 ? -22.638 -17.581 20.147 1.00 75.50 88 LYS A N 1
ATOM 700 C CA . LYS A 1 88 ? -21.198 -17.735 19.850 1.00 75.50 88 LYS A CA 1
ATOM 701 C C . LYS A 1 88 ? -20.329 -16.650 20.490 1.00 75.50 88 LYS A C 1
ATOM 703 O O . LYS A 1 88 ? -19.130 -16.581 20.222 1.00 75.50 88 LYS A O 1
ATOM 708 N N . LEU A 1 89 ? -20.921 -15.768 21.292 1.00 77.00 89 LEU A N 1
ATOM 709 C CA . LEU A 1 89 ? -20.213 -14.665 21.926 1.00 77.00 89 LEU A CA 1
ATOM 710 C C . LEU A 1 89 ? -19.285 -15.195 23.033 1.00 77.00 89 LEU A C 1
ATOM 712 O O . LEU A 1 89 ? -19.740 -15.558 24.115 1.00 77.00 89 LEU A O 1
ATOM 716 N N . VAL A 1 90 ? -17.979 -15.228 22.768 1.00 74.75 90 VAL A N 1
ATOM 717 C CA . VAL A 1 90 ? -16.964 -15.579 23.771 1.00 74.75 90 VAL A CA 1
ATOM 718 C C . VAL A 1 90 ? -16.522 -14.304 24.486 1.00 74.75 90 VAL A C 1
ATOM 720 O O . VAL A 1 90 ? -16.033 -13.368 23.854 1.00 74.75 90 VAL A O 1
ATOM 723 N N . VAL A 1 91 ? -16.703 -14.257 25.805 1.00 76.38 91 VAL A N 1
ATOM 724 C CA . VAL A 1 91 ? -16.309 -13.124 26.653 1.00 76.38 91 VAL A CA 1
ATOM 725 C C . VAL A 1 91 ? -15.026 -13.493 27.391 1.00 76.38 91 VAL A C 1
ATOM 727 O O . VAL A 1 91 ? -14.966 -14.527 28.055 1.00 76.38 91 VAL A O 1
ATOM 730 N N . PHE A 1 92 ? -13.990 -12.658 27.272 1.00 65.81 92 PHE A N 1
ATOM 731 C CA . PHE A 1 92 ? -12.720 -12.883 27.963 1.00 65.81 92 PHE A CA 1
ATOM 732 C C . PHE A 1 92 ? -12.947 -12.906 29.480 1.00 65.81 92 PHE A C 1
ATOM 734 O O . PHE A 1 92 ? -13.398 -11.912 30.048 1.00 65.81 92 PHE A O 1
ATOM 741 N N . GLY A 1 93 ? -12.653 -14.038 30.123 1.00 64.88 93 GLY A N 1
ATOM 742 C CA . GLY A 1 93 ? -12.791 -14.212 31.572 1.00 64.88 93 GLY A CA 1
ATOM 743 C C . GLY A 1 93 ? -14.054 -14.937 32.055 1.00 64.88 93 GLY A C 1
ATOM 744 O O . GLY A 1 93 ? -14.142 -15.195 33.251 1.00 64.88 93 GLY A O 1
ATOM 745 N N . GLU A 1 94 ? -14.993 -15.327 31.182 1.00 54.16 94 GLU A N 1
ATOM 746 C CA . GLU A 1 94 ? -16.020 -16.315 31.551 1.00 54.16 94 GLU A CA 1
ATOM 747 C C . GLU A 1 94 ? -15.634 -17.704 31.026 1.00 54.16 94 GLU A C 1
ATOM 749 O O . GLU A 1 94 ? -15.668 -17.983 29.826 1.00 54.16 94 GLU A O 1
ATOM 754 N N . GLU A 1 95 ? -15.273 -18.601 31.946 1.00 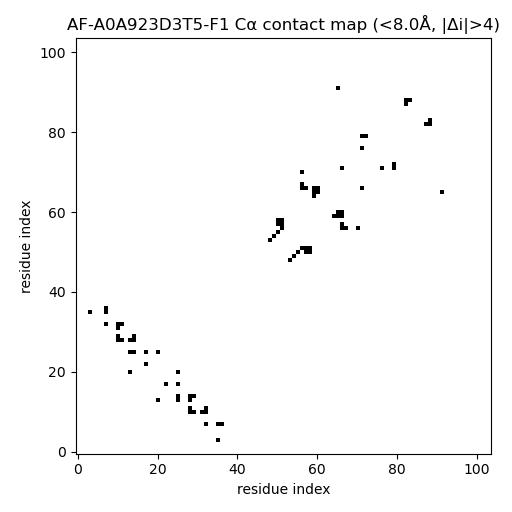47.25 95 GLU A N 1
ATOM 755 C CA . GLU A 1 95 ? -15.278 -20.036 31.684 1.00 47.25 95 GLU A CA 1
ATOM 756 C C . GLU A 1 95 ? -16.724 -20.442 31.381 1.00 47.25 95 GLU A C 1
ATOM 758 O O . GLU A 1 95 ? -17.623 -20.182 32.181 1.00 47.25 95 GLU A O 1
ATOM 763 N N . LYS A 1 96 ? -16.929 -21.015 30.188 1.00 46.38 96 LYS A N 1
ATOM 764 C CA . LYS A 1 96 ? -18.168 -21.589 29.643 1.00 46.38 96 LYS A CA 1
ATOM 765 C C . LYS A 1 96 ? -19.205 -21.885 30.738 1.00 46.38 96 LYS A C 1
ATOM 767 O O . LYS A 1 96 ? -19.209 -22.982 31.299 1.00 46.38 96 LYS A O 1
ATOM 772 N N . LYS A 1 97 ? -20.099 -20.931 31.044 1.00 41.44 97 LYS A N 1
ATOM 773 C CA . LYS A 1 97 ? -21.208 -21.215 31.957 1.00 41.44 97 LYS A CA 1
ATOM 774 C C . LYS A 1 97 ? -2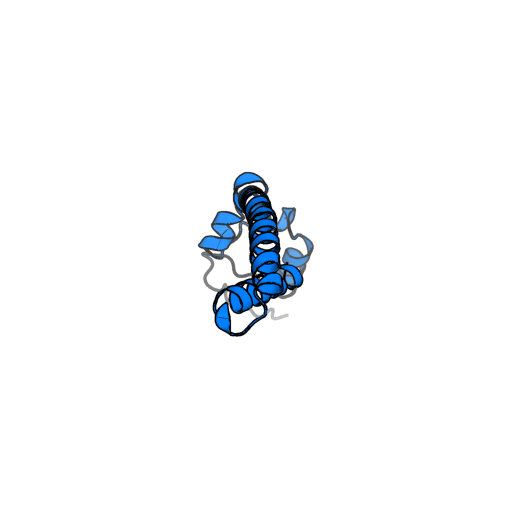2.018 -22.345 31.344 1.00 41.44 97 LYS A C 1
ATOM 776 O O . LYS A 1 97 ? -22.459 -22.263 30.198 1.00 41.44 97 LYS A O 1
ATOM 781 N N . ALA A 1 98 ? -22.078 -23.422 32.117 1.00 41.47 98 ALA A N 1
ATOM 782 C CA . ALA A 1 98 ? -22.623 -24.714 31.774 1.00 41.47 98 ALA A CA 1
ATOM 783 C C . ALA A 1 98 ? -23.895 -24.609 30.932 1.00 41.47 98 ALA A C 1
ATOM 785 O O . ALA A 1 98 ? -24.780 -23.801 31.210 1.00 41.47 98 ALA A O 1
ATOM 786 N N . ALA A 1 99 ? -23.980 -25.492 29.939 1.00 44.00 99 ALA A N 1
ATOM 787 C CA . ALA A 1 99 ? -25.220 -25.866 29.289 1.00 44.00 99 ALA A CA 1
ATOM 788 C C . ALA A 1 99 ? -26.230 -26.323 30.360 1.00 44.00 99 ALA A C 1
ATOM 790 O O . ALA A 1 99 ? -26.281 -27.491 30.734 1.00 44.00 99 ALA A O 1
ATOM 791 N N . GLY A 1 100 ? -26.992 -25.376 30.899 1.00 38.06 100 GLY A N 1
ATOM 792 C CA . GLY A 1 100 ? -28.152 -25.624 31.733 1.00 38.06 100 GLY A CA 1
ATOM 793 C C . GLY A 1 100 ? -29.324 -25.909 30.814 1.00 38.06 100 GLY A C 1
ATOM 794 O O . GLY A 1 100 ? -29.945 -24.981 30.301 1.00 38.06 100 GLY A O 1
ATOM 795 N N . GLY A 1 101 ? -29.573 -27.197 30.572 1.00 36.75 101 GLY A N 1
ATOM 796 C CA . GLY A 1 101 ? -30.762 -27.677 29.885 1.00 36.75 101 GLY A CA 1
ATOM 797 C C . GLY A 1 101 ? -32.012 -27.096 30.538 1.00 36.75 101 GLY A C 1
ATOM 798 O O . GLY A 1 101 ? -32.240 -27.255 31.736 1.00 36.75 101 GLY A O 1
ATOM 799 N N . HIS A 1 102 ? -32.798 -26.393 29.733 1.00 35.41 102 HIS A N 1
ATOM 800 C CA . HIS A 1 102 ? -34.122 -25.929 30.100 1.00 35.41 102 HIS A CA 1
ATOM 801 C C . HIS A 1 102 ? -35.055 -27.141 30.027 1.00 35.41 102 HIS A C 1
ATOM 803 O O . HIS A 1 102 ? -35.461 -27.556 28.945 1.00 35.41 102 HIS A O 1
ATOM 809 N N . GLY A 1 103 ? -35.294 -27.769 31.178 1.00 39.09 103 GLY A N 1
ATOM 810 C CA . GLY A 1 103 ? -36.394 -28.700 31.368 1.00 39.09 103 GLY A CA 1
ATOM 811 C C . GLY A 1 103 ? -37.626 -27.919 31.799 1.00 39.09 103 GLY A C 1
ATOM 812 O O . GLY A 1 103 ? -37.635 -27.374 32.899 1.00 39.09 103 GLY A O 1
ATOM 813 N N . HIS A 1 104 ? -38.625 -27.883 30.926 1.00 35.06 104 HIS A N 1
ATOM 814 C CA . HIS A 1 104 ? -40.045 -27.816 31.250 1.00 35.06 104 HIS A CA 1
ATOM 815 C C . HIS A 1 104 ? -40.803 -28.576 30.165 1.00 35.06 104 HIS A C 1
ATOM 817 O O . HIS A 1 104 ? -40.444 -28.403 28.977 1.00 35.06 104 HIS A O 1
#